Protein AF-A0A354QAL4-F1 (afdb_monomer_lite)

pLDDT: mean 90.21, std 12.5, range [50.84, 97.94]

Secondary structure (DSSP, 8-state):
-TT-----HHHHHHHHHS-HHHHHHHHHHHHT---

Radius of gyration: 11.21 Å; chains: 1; bounding box: 31×20×23 Å

Structure (mmCIF, N/CA/C/O backbone):
data_AF-A0A354QAL4-F1
#
_entry.id   AF-A0A354QAL4-F1
#
loop_
_atom_site.group_PDB
_atom_site.id
_atom_site.type_symbol
_atom_site.label_atom_id
_atom_site.label_alt_id
_atom_site.label_comp_id
_atom_site.label_asym_id
_atom_site.label_entity_id
_atom_site.label_seq_id
_atom_site.pdbx_PDB_ins_code
_atom_site.Cartn_x
_atom_site.Cartn_y
_atom_site.Cartn_z
_atom_site.occupancy
_atom_site.B_iso_or_equiv
_atom_site.auth_seq_id
_atom_site.auth_comp_id
_atom_site.auth_asym_id
_atom_site.auth_atom_id
_atom_site.pdbx_PDB_model_num
ATOM 1 N N . LYS A 1 1 ? 9.968 -11.629 -11.582 1.00 62.3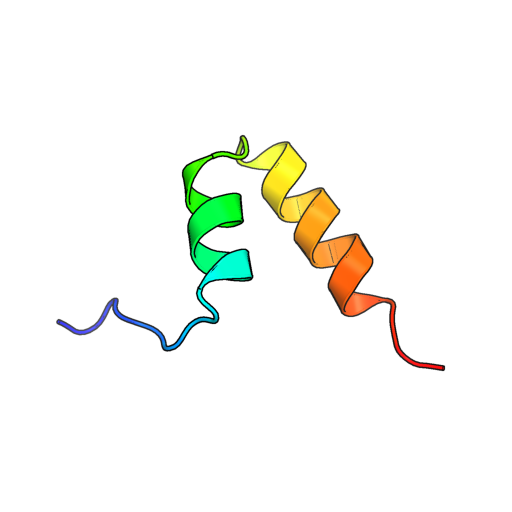8 1 LYS A N 1
ATOM 2 C CA . LYS A 1 1 ? 9.084 -10.431 -11.523 1.00 62.38 1 LYS A CA 1
ATOM 3 C C . LYS A 1 1 ? 7.632 -10.771 -11.125 1.00 62.38 1 LYS A C 1
ATOM 5 O O . LYS A 1 1 ? 6.737 -9.997 -11.422 1.00 62.38 1 LYS A O 1
ATOM 10 N N . SER A 1 2 ? 7.374 -11.886 -10.427 1.00 86.75 2 SER A N 1
ATOM 11 C CA . SER A 1 2 ? 5.999 -12.326 -10.103 1.00 86.75 2 SER A CA 1
ATOM 12 C C . SER A 1 2 ? 5.365 -11.607 -8.897 1.00 86.75 2 SER A C 1
ATOM 14 O O . SER A 1 2 ? 4.274 -11.964 -8.476 1.00 86.75 2 SER A O 1
ATOM 16 N N . ASN A 1 3 ? 6.053 -10.623 -8.313 1.00 92.56 3 ASN A N 1
ATOM 17 C CA . ASN A 1 3 ? 5.661 -9.904 -7.095 1.00 92.56 3 ASN A CA 1
ATOM 18 C C . ASN A 1 3 ? 5.283 -8.435 -7.351 1.00 92.56 3 ASN A C 1
ATOM 20 O O . ASN A 1 3 ? 5.203 -7.646 -6.411 1.00 92.56 3 ASN A O 1
ATOM 24 N N . LEU A 1 4 ? 5.111 -8.047 -8.615 1.00 93.62 4 LEU A N 1
ATOM 25 C CA . LEU A 1 4 ? 4.720 -6.694 -8.992 1.00 93.62 4 LEU A CA 1
ATOM 26 C C . LEU A 1 4 ? 3.209 -6.642 -9.187 1.00 93.62 4 LEU A C 1
ATOM 28 O O . LEU A 1 4 ? 2.629 -7.526 -9.813 1.00 93.62 4 LEU A O 1
ATOM 32 N N . VAL A 1 5 ? 2.590 -5.583 -8.675 1.00 94.12 5 VAL A N 1
ATOM 33 C CA . VAL A 1 5 ? 1.163 -5.308 -8.848 1.00 94.12 5 VAL A CA 1
ATOM 34 C C . VAL A 1 5 ? 0.976 -3.868 -9.324 1.00 94.12 5 VAL A C 1
ATOM 36 O O . VAL A 1 5 ? 1.748 -2.992 -8.916 1.00 94.12 5 VAL A O 1
ATOM 39 N N . PRO A 1 6 ? -0.018 -3.593 -10.184 1.00 94.94 6 PRO A N 1
ATOM 40 C CA . PRO A 1 6 ? -0.349 -2.227 -10.561 1.00 94.94 6 PRO A CA 1
ATOM 41 C C . PRO A 1 6 ? -0.872 -1.463 -9.340 1.00 94.94 6 PRO A C 1
ATOM 43 O O . PRO A 1 6 ? -1.629 -1.994 -8.528 1.00 94.94 6 PRO A O 1
ATOM 46 N N . CYS A 1 7 ? -0.456 -0.208 -9.198 1.00 95.38 7 CYS A N 1
ATOM 47 C CA . CYS A 1 7 ? -0.817 0.626 -8.060 1.00 95.38 7 CYS A CA 1
ATOM 48 C C . CYS A 1 7 ? -0.829 2.102 -8.464 1.00 95.38 7 CYS A C 1
ATOM 50 O O . CYS A 1 7 ? -0.037 2.538 -9.301 1.00 95.38 7 CYS A O 1
ATOM 52 N N . CYS A 1 8 ? -1.712 2.884 -7.847 1.00 96.31 8 CYS A N 1
ATOM 53 C CA . CYS A 1 8 ? -1.759 4.325 -8.046 1.00 96.31 8 CYS A CA 1
ATOM 54 C C . CYS A 1 8 ? -0.541 5.012 -7.392 1.00 96.31 8 CYS A C 1
ATOM 56 O O . CYS A 1 8 ? -0.052 4.557 -6.356 1.00 96.31 8 CYS A O 1
ATOM 58 N N . LYS A 1 9 ? -0.063 6.143 -7.941 1.00 96.88 9 LYS A N 1
ATOM 59 C CA . LYS A 1 9 ? 1.110 6.861 -7.390 1.00 96.88 9 LYS A CA 1
ATOM 60 C C . LYS A 1 9 ? 0.908 7.259 -5.922 1.00 96.88 9 LYS A C 1
ATOM 62 O O . LYS A 1 9 ? 1.799 7.058 -5.103 1.00 96.88 9 LYS A O 1
ATOM 67 N N . SER A 1 10 ? -0.276 7.774 -5.587 1.00 95.88 10 SER A N 1
ATOM 68 C CA . SER A 1 10 ? -0.626 8.178 -4.216 1.00 95.88 10 SER A CA 1
ATOM 69 C C . SER A 1 10 ? -0.606 6.995 -3.237 1.00 95.88 10 SER A C 1
ATOM 71 O O . SER A 1 10 ? -0.024 7.076 -2.158 1.00 95.88 10 SER A O 1
ATOM 73 N N . CYS A 1 11 ? -1.173 5.864 -3.649 1.00 95.81 11 CYS A N 1
ATOM 74 C CA . CYS A 1 11 ? -1.260 4.628 -2.883 1.00 95.81 11 CYS A CA 1
ATOM 75 C C . CYS A 1 11 ? 0.140 4.047 -2.621 1.00 95.81 11 CYS A C 1
ATOM 77 O O . CYS A 1 11 ? 0.463 3.655 -1.503 1.00 95.81 11 CYS A O 1
ATOM 79 N N . ASN A 1 12 ? 0.997 4.034 -3.650 1.00 96.88 12 ASN A N 1
ATOM 80 C CA . ASN A 1 12 ? 2.359 3.515 -3.551 1.00 96.88 12 ASN A CA 1
ATOM 81 C C . ASN A 1 12 ? 3.251 4.384 -2.648 1.00 96.88 12 ASN A C 1
ATOM 83 O O . ASN A 1 12 ? 4.028 3.852 -1.858 1.00 96.88 12 ASN A O 1
ATOM 87 N N . ASN A 1 13 ? 3.109 5.712 -2.725 1.00 97.31 13 ASN A N 1
ATOM 88 C CA . ASN A 1 13 ? 3.821 6.636 -1.840 1.00 97.31 13 ASN A CA 1
ATOM 89 C C . ASN A 1 13 ? 3.409 6.444 -0.374 1.00 97.31 13 ASN A C 1
ATOM 91 O O . ASN A 1 13 ? 4.269 6.375 0.496 1.00 97.31 13 ASN A O 1
ATOM 95 N N . GLN A 1 14 ? 2.110 6.302 -0.101 1.00 96.62 14 GLN A N 1
ATOM 96 C CA . GLN A 1 14 ? 1.616 6.053 1.256 1.00 96.62 14 GLN A CA 1
ATOM 97 C C . GLN A 1 14 ? 2.080 4.698 1.789 1.00 96.62 14 GLN A C 1
ATOM 99 O O . GLN A 1 14 ? 2.616 4.639 2.887 1.00 96.62 14 GLN A O 1
ATOM 104 N N . LYS A 1 15 ? 2.004 3.627 0.988 1.00 96.38 15 LYS A N 1
ATOM 105 C CA . LYS A 1 15 ? 2.534 2.306 1.370 1.00 96.38 15 LYS A CA 1
ATOM 106 C C . LYS A 1 15 ? 4.022 2.352 1.740 1.00 96.38 15 LYS A C 1
ATOM 108 O O . LYS A 1 15 ? 4.448 1.598 2.606 1.00 96.38 15 LYS A O 1
ATOM 113 N N . LYS A 1 16 ? 4.812 3.193 1.064 1.00 97.00 16 LYS A N 1
ATOM 114 C CA . LYS A 1 16 ? 6.247 3.363 1.338 1.00 97.00 16 LYS A CA 1
ATOM 115 C C . LYS A 1 16 ? 6.514 4.127 2.640 1.00 97.00 16 LYS A C 1
ATOM 117 O O . LYS A 1 16 ? 7.502 3.837 3.304 1.00 97.00 16 LYS A O 1
ATOM 122 N N . ASN A 1 17 ? 5.678 5.113 2.955 1.00 97.88 17 ASN A N 1
ATOM 123 C CA . ASN A 1 17 ? 5.935 6.070 4.032 1.00 97.88 17 ASN A CA 1
ATOM 124 C C . ASN A 1 17 ? 5.225 5.722 5.349 1.00 97.88 17 ASN A C 1
ATOM 126 O O . ASN A 1 17 ? 5.636 6.218 6.390 1.00 97.88 17 ASN A O 1
ATOM 130 N N . LEU A 1 18 ? 4.165 4.915 5.299 1.00 97.81 18 LEU A N 1
ATOM 131 C CA . LEU A 1 18 ? 3.378 4.522 6.464 1.00 97.81 18 LEU A CA 1
ATOM 132 C C . LEU A 1 18 ? 3.947 3.270 7.130 1.00 97.81 18 LEU A C 1
ATOM 134 O O . LEU A 1 18 ? 4.429 2.346 6.465 1.00 97.81 18 LEU A O 1
ATOM 138 N N . LEU A 1 19 ? 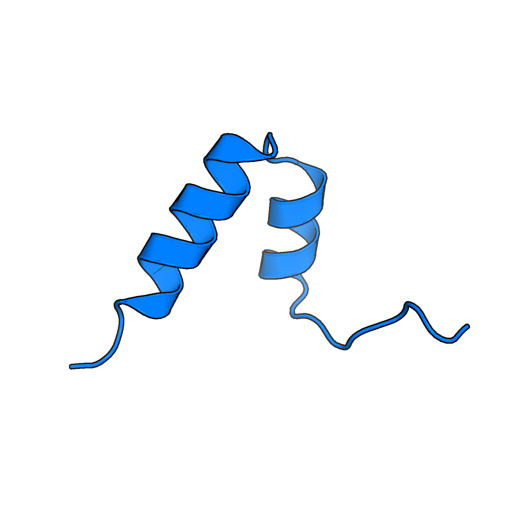3.812 3.203 8.451 1.00 97.94 19 LEU A N 1
ATOM 139 C CA . LEU A 1 19 ? 4.045 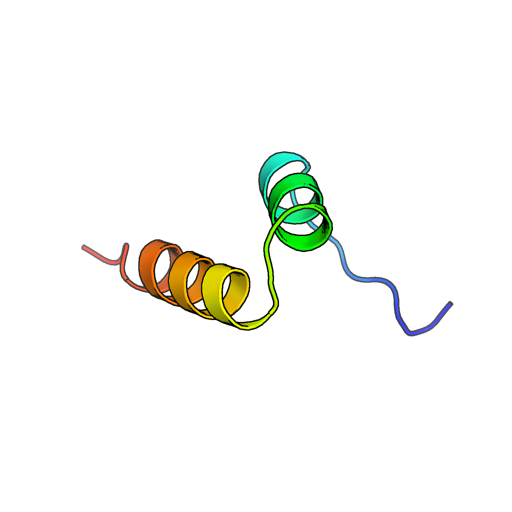1.983 9.208 1.00 97.94 19 LEU A CA 1
ATOM 140 C C . LEU A 1 19 ? 3.027 0.902 8.803 1.00 97.94 19 LEU A C 1
ATOM 142 O O . LEU A 1 19 ? 1.920 1.211 8.351 1.00 97.94 19 LEU A O 1
ATOM 146 N N . PRO A 1 20 ? 3.336 -0.393 9.006 1.00 97.44 20 PRO A N 1
ATOM 147 C CA . PRO A 1 20 ? 2.420 -1.472 8.643 1.00 97.44 20 PRO A CA 1
ATOM 148 C C . PRO A 1 20 ? 1.022 -1.361 9.270 1.00 97.44 20 PRO A C 1
ATOM 150 O O . PRO A 1 20 ? 0.055 -1.809 8.655 1.00 97.44 20 PRO A O 1
ATOM 153 N N . ILE A 1 21 ? 0.908 -0.790 10.477 1.00 97.25 21 ILE A N 1
ATOM 154 C CA . ILE A 1 21 ? -0.383 -0.558 11.140 1.00 97.25 21 ILE A CA 1
ATOM 155 C C . ILE A 1 21 ? -1.152 0.590 10.479 1.00 97.25 21 ILE A C 1
ATOM 157 O O . ILE A 1 21 ? -2.287 0.390 10.057 1.00 97.25 21 ILE A O 1
ATOM 161 N N . GLU A 1 22 ? -0.492 1.724 10.252 1.00 97.19 22 GLU A N 1
ATOM 162 C CA . GLU A 1 22 ? -1.081 2.900 9.607 1.00 97.19 22 GLU A CA 1
ATOM 163 C C . GLU A 1 22 ? -1.521 2.591 8.167 1.00 97.19 22 GLU A C 1
ATOM 165 O O . GLU A 1 22 ? -2.564 3.048 7.706 1.00 97.19 22 GLU A O 1
ATOM 170 N N . TRP A 1 23 ? -0.771 1.749 7.444 1.00 96.75 23 TRP A N 1
ATOM 171 C CA . TRP A 1 23 ? -1.166 1.294 6.109 1.00 96.75 23 TRP A CA 1
ATOM 172 C C . TRP A 1 23 ? -2.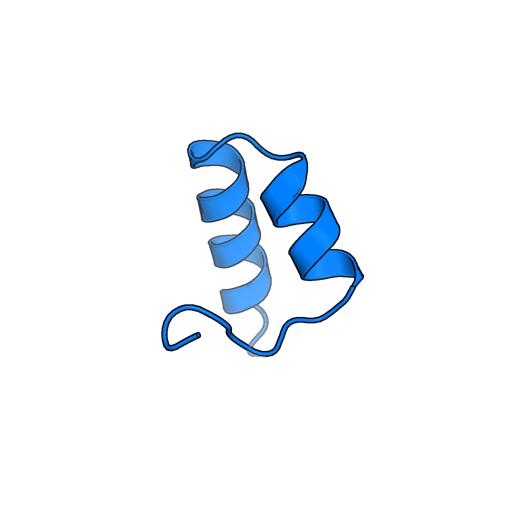453 0.458 6.137 1.00 96.75 23 TRP A C 1
ATOM 174 O O . TRP A 1 23 ? -3.299 0.603 5.253 1.00 96.75 23 TRP A O 1
ATOM 184 N N . LYS A 1 24 ? -2.633 -0.407 7.144 1.00 95.81 24 LYS A N 1
ATOM 185 C CA . LYS A 1 24 ? -3.876 -1.180 7.306 1.00 95.81 24 LYS A CA 1
ATOM 186 C C . LYS A 1 24 ? -5.061 -0.263 7.600 1.00 95.81 24 LYS A C 1
ATOM 188 O O . LYS A 1 24 ? -6.129 -0.469 7.028 1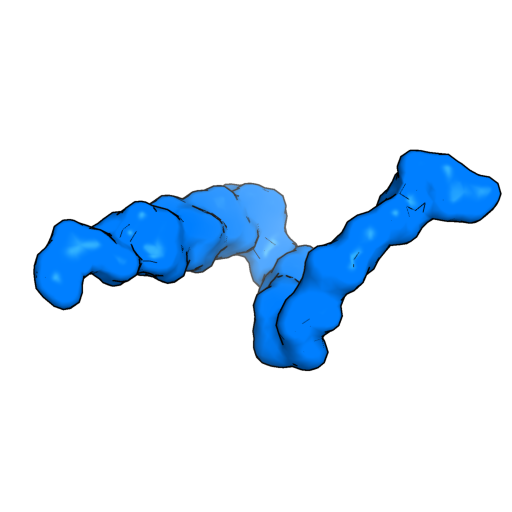.00 95.81 24 LYS A O 1
ATOM 193 N N . GLU A 1 25 ? -4.870 0.750 8.439 1.00 96.00 25 GLU A N 1
ATOM 194 C CA . GLU A 1 25 ? -5.901 1.747 8.743 1.00 96.00 25 GLU A CA 1
ATOM 195 C C . GLU A 1 25 ? -6.261 2.574 7.506 1.00 96.00 25 GLU A C 1
ATOM 197 O O . GLU A 1 25 ? -7.440 2.706 7.173 1.00 96.00 25 GLU A O 1
ATOM 202 N N . TYR A 1 26 ? -5.259 3.034 6.751 1.00 94.38 26 TYR A N 1
ATOM 203 C CA . TYR A 1 26 ? -5.463 3.711 5.472 1.00 94.38 26 TYR A CA 1
ATOM 204 C C . TYR A 1 26 ? -6.286 2.856 4.497 1.00 94.38 26 TYR A C 1
ATOM 206 O O . TYR A 1 26 ? -7.269 3.334 3.924 1.00 94.38 26 TYR A O 1
ATOM 214 N N . LEU A 1 27 ? -5.930 1.574 4.345 1.00 94.50 27 LEU A N 1
ATOM 215 C CA . LEU A 1 27 ? -6.673 0.635 3.504 1.00 94.50 27 LEU A CA 1
ATOM 216 C C . LEU A 1 27 ? -8.123 0.435 3.981 1.00 94.50 27 LEU A C 1
ATOM 218 O O . LEU A 1 27 ? -9.037 0.346 3.158 1.00 94.50 27 LEU A O 1
ATOM 222 N N . ALA A 1 28 ? -8.352 0.396 5.295 1.00 94.12 28 ALA A N 1
ATOM 223 C CA . ALA A 1 28 ? -9.692 0.285 5.865 1.00 94.12 28 ALA A CA 1
ATOM 224 C C . ALA A 1 28 ? -10.549 1.534 5.590 1.00 94.12 28 ALA A C 1
ATOM 226 O O . ALA A 1 28 ? -11.744 1.403 5.328 1.00 94.12 28 ALA A O 1
ATOM 227 N N . ILE A 1 29 ? -9.953 2.731 5.598 1.00 93.00 29 ILE A N 1
ATOM 228 C CA . ILE A 1 29 ? -10.647 3.988 5.277 1.00 93.00 29 ILE A CA 1
ATOM 229 C C . ILE A 1 29 ? -11.055 4.015 3.801 1.00 93.00 29 ILE A C 1
ATOM 231 O O . ILE A 1 29 ? -12.217 4.276 3.487 1.00 93.00 29 ILE A O 1
ATOM 235 N N . ILE A 1 30 ? -10.127 3.714 2.884 1.00 89.75 30 ILE A N 1
ATOM 236 C CA . ILE A 1 30 ? -10.433 3.739 1.444 1.00 89.75 30 ILE A CA 1
ATOM 237 C C . ILE A 1 30 ? -11.438 2.649 1.044 1.00 89.75 30 ILE A C 1
ATOM 239 O O . ILE A 1 30 ? -12.255 2.879 0.157 1.00 89.75 30 ILE A O 1
ATOM 243 N N . GLY A 1 31 ? -11.411 1.486 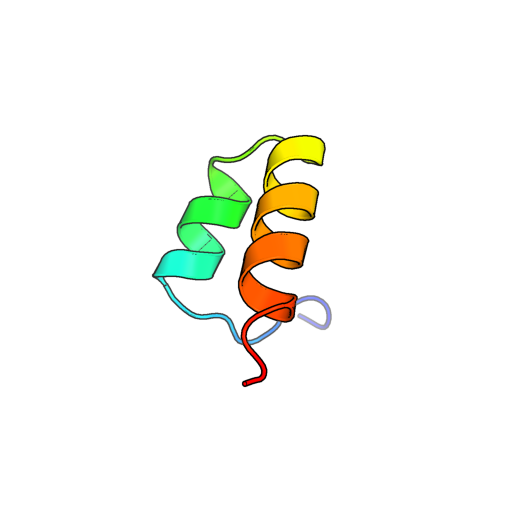1.705 1.00 83.88 31 GLY A N 1
ATOM 244 C CA . GLY A 1 31 ? -12.309 0.363 1.418 1.00 83.88 31 GLY A CA 1
ATOM 245 C C . GLY A 1 31 ? -13.751 0.578 1.886 1.00 83.88 31 GLY A C 1
ATOM 246 O O . GLY A 1 31 ? -14.647 -0.126 1.426 1.00 83.88 31 GLY A O 1
ATOM 247 N N . LYS A 1 32 ? -13.984 1.556 2.770 1.00 75.81 32 LYS A N 1
ATOM 248 C CA . LYS A 1 32 ? -15.312 1.904 3.297 1.00 75.81 32 LYS A CA 1
ATOM 249 C C . LYS A 1 32 ? -16.058 2.963 2.480 1.00 75.81 32 LYS A C 1
ATOM 251 O O . LYS A 1 32 ? -17.227 3.202 2.757 1.00 75.81 32 LYS A O 1
ATOM 256 N N . LYS A 1 33 ? -15.445 3.562 1.450 1.00 60.78 33 LYS A N 1
ATOM 257 C CA . LYS A 1 33 ? -16.162 4.413 0.482 1.00 60.78 33 LYS A CA 1
ATOM 258 C C . LYS A 1 33 ? -16.980 3.549 -0.486 1.00 60.78 33 LYS A C 1
ATOM 260 O O . LYS A 1 33 ? -16.584 3.334 -1.629 1.00 60.78 33 LYS A O 1
ATOM 265 N N . LYS A 1 34 ? -18.103 3.023 -0.008 1.00 57.31 34 LYS A N 1
ATOM 266 C CA . LYS A 1 34 ? -19.206 2.529 -0.836 1.00 57.31 34 LYS A CA 1
ATOM 267 C C . LYS A 1 34 ? -20.504 3.051 -0.233 1.00 57.31 34 LYS A C 1
ATOM 269 O O . LYS A 1 34 ? -21.129 2.359 0.562 1.00 57.31 34 LYS A O 1
ATOM 274 N N . GLU A 1 35 ? -20.847 4.271 -0.614 1.00 50.84 35 GLU A N 1
ATOM 275 C CA . GLU A 1 35 ? -22.209 4.803 -0.613 1.00 50.84 35 GLU A CA 1
ATOM 276 C C . GLU A 1 35 ? -22.376 5.601 -1.907 1.00 50.84 35 GLU A C 1
ATOM 278 O O . GLU A 1 35 ? -21.402 6.309 -2.273 1.00 50.84 35 GLU A O 1
#

Foldseek 3Di:
DVPDDDDDPVLVVCVVPDDPVVNVVVVVVVVPPDD

Sequence (35 aa):
KSNLVPCCKSCNNQKKNLLPIEWKEYLAIIGKKKE